Protein AF-A0A1L5P4W1-F1 (afdb_monomer_lite)

Organism: NCBI:txid538025

Radius of gyration: 19.33 Å; chains: 1; bounding box: 29×58×60 Å

Structure (mmCIF, N/CA/C/O backbone):
data_AF-A0A1L5P4W1-F1
#
_entry.id   AF-A0A1L5P4W1-F1
#
loop_
_atom_site.group_PDB
_atom_site.id
_atom_site.type_symbol
_atom_site.label_atom_id
_atom_site.label_alt_id
_atom_site.label_comp_id
_atom_site.label_asym_id
_atom_site.label_entity_id
_atom_site.label_seq_id
_atom_site.pdbx_PDB_ins_code
_atom_site.Cartn_x
_atom_site.Cartn_y
_atom_site.Cartn_z
_atom_site.occupancy
_atom_site.B_iso_or_equiv
_atom_site.auth_seq_id
_atom_site.auth_comp_id
_atom_site.auth_asym_id
_atom_site.auth_atom_id
_atom_site.pdbx_PDB_model_num
ATOM 1 N N . MET A 1 1 ? -17.263 -28.168 -44.631 1.00 37.41 1 MET A N 1
ATOM 2 C CA . MET A 1 1 ? -17.016 -29.329 -43.748 1.00 37.41 1 MET A CA 1
ATOM 3 C C . MET A 1 1 ? -16.092 -28.884 -42.622 1.00 37.41 1 MET A C 1
ATOM 5 O O . MET A 1 1 ? -14.930 -28.615 -42.880 1.00 37.41 1 MET A O 1
ATOM 9 N N . LEU A 1 2 ? -16.628 -28.717 -41.412 1.00 38.84 2 LEU A N 1
ATOM 10 C CA . LEU A 1 2 ? -15.855 -28.507 -40.181 1.00 38.84 2 LEU A CA 1
ATOM 11 C C . LEU A 1 2 ? -15.598 -29.870 -39.525 1.00 38.84 2 LEU A C 1
ATOM 13 O O . LEU A 1 2 ? -16.531 -30.668 -39.465 1.00 38.84 2 LEU A O 1
ATOM 17 N N . PRO A 1 3 ? -14.416 -30.100 -38.942 1.00 47.28 3 PRO A N 1
ATOM 18 C CA . PRO A 1 3 ? -14.282 -30.967 -37.778 1.00 47.28 3 PRO A CA 1
ATOM 19 C C . PRO A 1 3 ? -14.008 -30.078 -36.548 1.00 47.28 3 PRO A C 1
ATOM 21 O O . PRO A 1 3 ? -12.985 -29.410 -36.470 1.00 47.28 3 PRO A O 1
ATOM 24 N N . THR A 1 4 ? -14.957 -29.840 -35.637 1.00 51.69 4 THR A N 1
ATOM 25 C CA . THR A 1 4 ? -15.266 -30.665 -34.448 1.00 51.69 4 THR A CA 1
ATOM 26 C C . THR A 1 4 ? -14.104 -31.516 -33.933 1.00 51.69 4 THR A C 1
ATOM 28 O O . THR A 1 4 ? -14.036 -32.696 -34.259 1.00 51.69 4 THR A O 1
ATOM 31 N N . ASN A 1 5 ? -13.265 -30.967 -33.045 1.00 39.94 5 ASN A N 1
ATOM 32 C CA . ASN A 1 5 ? -12.947 -31.654 -31.784 1.00 39.94 5 ASN A CA 1
ATOM 33 C C . ASN A 1 5 ? -12.246 -30.736 -30.763 1.00 39.94 5 ASN A C 1
ATOM 35 O O . ASN A 1 5 ? -11.023 -30.651 -30.684 1.00 39.94 5 ASN A O 1
ATOM 39 N N . CYS A 1 6 ? -13.046 -30.092 -29.915 1.00 43.53 6 CYS A N 1
ATOM 40 C CA . CYS A 1 6 ? -12.624 -29.760 -28.562 1.00 43.53 6 CYS A CA 1
ATOM 41 C C . CYS A 1 6 ? -12.599 -31.053 -27.743 1.00 43.53 6 CYS A C 1
ATOM 43 O O . CYS A 1 6 ? -13.666 -31.510 -27.337 1.00 43.53 6 CYS A O 1
ATOM 45 N N . ARG A 1 7 ? -11.419 -31.603 -27.437 1.00 45.94 7 ARG A N 1
ATOM 46 C CA . ARG A 1 7 ? -11.114 -32.203 -26.124 1.00 45.94 7 ARG A CA 1
ATOM 47 C C . ARG A 1 7 ? -9.721 -32.813 -26.092 1.00 45.94 7 ARG A C 1
ATOM 49 O O . ARG A 1 7 ? -9.354 -33.613 -26.939 1.00 45.94 7 ARG A O 1
ATOM 56 N N . ARG A 1 8 ? -9.083 -32.574 -24.943 1.00 43.84 8 ARG A N 1
ATOM 57 C CA 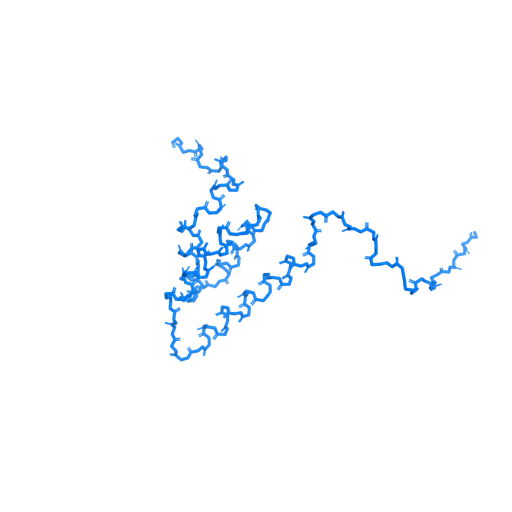. ARG A 1 8 ? -8.058 -33.421 -24.320 1.00 43.84 8 ARG A CA 1
ATOM 58 C C . ARG A 1 8 ? -6.613 -33.100 -24.710 1.00 43.84 8 ARG A C 1
ATOM 60 O O . ARG A 1 8 ? -5.895 -33.930 -25.243 1.00 43.84 8 ARG A O 1
ATOM 67 N N . LEU A 1 9 ? -6.153 -31.951 -24.222 1.00 38.59 9 LEU A N 1
ATOM 68 C CA . LEU A 1 9 ? -4.794 -31.818 -23.694 1.00 38.59 9 LEU A CA 1
ATOM 69 C C . LEU A 1 9 ? -4.875 -31.347 -22.235 1.00 38.59 9 LEU A C 1
ATOM 71 O O . LEU A 1 9 ? -4.596 -30.205 -21.892 1.00 38.59 9 LEU A O 1
ATOM 75 N N . ARG A 1 10 ? -5.300 -32.267 -21.357 1.00 48.31 10 ARG A N 1
ATOM 76 C CA . ARG A 1 10 ? -4.876 -32.224 -19.954 1.00 48.31 10 ARG A CA 1
ATOM 77 C C . ARG A 1 10 ? -3.365 -32.481 -19.945 1.00 48.31 10 ARG A C 1
ATOM 79 O O . ARG A 1 10 ? -2.891 -33.344 -20.680 1.00 48.31 10 ARG A O 1
ATOM 86 N N . SER A 1 11 ? -2.658 -31.753 -19.084 1.00 44.69 11 SER A N 1
ATOM 87 C CA . SER A 1 11 ? -1.326 -32.103 -18.559 1.00 44.69 11 SER A CA 1
ATOM 88 C C . SER A 1 11 ? -0.068 -31.527 -19.231 1.00 44.69 11 SER A C 1
ATOM 90 O O . SER A 1 11 ? 1.022 -31.948 -18.857 1.00 44.69 11 SER A O 1
ATOM 92 N N . ARG A 1 12 ? -0.143 -30.541 -20.140 1.00 40.19 12 ARG A N 1
ATOM 93 C CA . ARG A 1 12 ? 1.075 -29.901 -20.710 1.00 40.19 12 ARG A CA 1
ATOM 94 C C . ARG A 1 12 ? 1.003 -28.389 -20.963 1.00 40.19 12 ARG A C 1
ATOM 96 O O . ARG A 1 12 ? 1.817 -27.853 -21.703 1.00 40.19 12 ARG A O 1
ATOM 103 N N . GLN A 1 13 ? 0.087 -27.678 -20.311 1.00 43.06 13 GLN A N 1
ATOM 104 C CA . GLN A 1 13 ? -0.044 -26.220 -20.449 1.00 43.06 13 GLN A CA 1
ATOM 105 C C . GLN A 1 13 ? 0.379 -25.477 -19.181 1.00 43.06 13 GLN A C 1
ATOM 107 O O . GLN A 1 13 ? -0.287 -24.557 -18.730 1.00 43.06 13 GLN A O 1
ATOM 112 N N . VAL A 1 14 ? 1.487 -25.909 -18.578 1.00 46.53 14 VAL A N 1
ATOM 113 C CA . VAL A 1 14 ? 2.141 -25.168 -17.482 1.00 46.53 14 VAL A CA 1
ATOM 114 C C . VAL A 1 14 ? 3.583 -24.787 -17.849 1.00 46.53 14 VAL A C 1
ATOM 116 O O . VAL A 1 14 ? 4.282 -24.175 -17.057 1.00 46.53 14 VAL A O 1
ATOM 119 N N . LEU A 1 15 ? 4.044 -25.108 -19.065 1.00 45.88 15 LEU A N 1
ATOM 120 C CA . LEU A 1 15 ? 5.456 -24.979 -19.455 1.00 45.88 15 LEU A CA 1
ATOM 121 C C . LEU A 1 15 ? 5.733 -24.012 -20.622 1.00 45.88 15 LEU A C 1
ATOM 123 O O . LEU A 1 15 ? 6.803 -24.085 -21.212 1.00 45.88 15 LEU A O 1
ATOM 127 N N . SER A 1 16 ? 4.824 -23.082 -20.952 1.00 41.31 16 SER A N 1
ATOM 128 C CA . SER A 1 16 ? 4.995 -22.200 -22.129 1.00 41.31 16 SER A CA 1
ATOM 129 C C . SER A 1 16 ? 5.245 -20.708 -21.859 1.00 41.31 16 SER A C 1
ATOM 131 O O . SER A 1 16 ? 5.469 -19.983 -22.822 1.00 41.31 16 SER A O 1
ATOM 133 N N . CYS A 1 17 ? 5.251 -20.205 -20.621 1.00 39.91 17 CYS A N 1
ATOM 134 C CA . CYS A 1 17 ? 5.425 -18.759 -20.391 1.00 39.91 17 CYS A CA 1
ATOM 135 C C . CYS A 1 17 ? 6.398 -18.453 -19.249 1.00 39.91 17 CYS A C 1
ATOM 137 O O . CYS A 1 17 ? 6.093 -17.679 -18.350 1.00 39.91 17 CYS A O 1
ATOM 139 N N . ALA A 1 18 ? 7.598 -19.031 -19.294 1.00 42.62 18 ALA A N 1
ATOM 140 C CA . ALA A 1 18 ? 8.746 -18.476 -18.581 1.00 42.62 18 ALA A CA 1
ATOM 141 C C . ALA A 1 18 ? 9.259 -17.229 -19.329 1.00 42.62 18 ALA A C 1
ATOM 143 O O . ALA A 1 18 ? 10.347 -17.217 -19.893 1.00 42.62 18 ALA A O 1
ATOM 144 N N . ALA A 1 19 ? 8.444 -16.178 -19.357 1.00 46.88 19 ALA A N 1
ATOM 145 C CA . ALA A 1 19 ? 8.952 -14.818 -19.378 1.00 46.88 19 ALA A CA 1
ATOM 146 C C . ALA A 1 19 ? 8.894 -14.321 -17.932 1.00 46.88 19 ALA A C 1
ATOM 148 O O . ALA A 1 19 ? 8.100 -14.805 -17.131 1.00 46.88 19 ALA A O 1
ATOM 149 N N . HIS A 1 20 ? 9.716 -13.347 -17.588 1.00 49.62 20 HIS A N 1
ATOM 150 C CA . HIS A 1 20 ? 9.772 -12.640 -16.306 1.00 49.62 20 HIS A CA 1
ATOM 151 C C . HIS A 1 20 ? 8.462 -11.858 -15.956 1.00 49.62 20 HIS A C 1
ATOM 153 O O . HIS A 1 20 ? 8.486 -10.762 -15.405 1.00 49.62 20 HIS A O 1
ATOM 159 N N . GLY A 1 21 ? 7.290 -12.398 -16.297 1.00 51.59 21 GLY A N 1
ATOM 160 C CA . GLY A 1 21 ? 5.974 -11.772 -16.254 1.00 51.59 21 GLY A CA 1
ATOM 161 C C . GLY A 1 21 ? 4.889 -12.807 -15.974 1.00 51.59 21 GLY A C 1
ATOM 162 O O . GLY A 1 21 ? 4.129 -13.183 -16.860 1.00 51.59 21 GLY A O 1
ATOM 163 N N . ASN A 1 22 ? 4.801 -13.260 -14.726 1.00 68.75 22 ASN A N 1
ATOM 164 C CA . ASN A 1 22 ? 3.621 -13.975 -14.255 1.00 68.75 22 ASN A CA 1
ATOM 165 C C . ASN A 1 22 ? 2.566 -12.948 -13.833 1.00 68.75 22 ASN A C 1
ATOM 167 O O . ASN A 1 22 ? 2.460 -12.606 -12.657 1.00 68.75 22 ASN A O 1
ATOM 171 N N . ALA A 1 23 ? 1.767 -12.477 -14.793 1.00 74.62 23 ALA A N 1
ATOM 172 C CA . ALA A 1 23 ? 0.642 -11.580 -14.515 1.00 74.62 23 ALA A CA 1
ATOM 173 C C . ALA A 1 23 ? -0.295 -12.156 -13.434 1.00 74.62 23 ALA A C 1
ATOM 175 O O . ALA A 1 23 ? -0.707 -11.443 -12.530 1.00 74.62 23 ALA A O 1
ATOM 176 N N . ALA A 1 24 ? -0.509 -13.477 -13.439 1.00 81.62 24 ALA A N 1
ATOM 177 C CA . ALA A 1 24 ? -1.294 -14.156 -12.410 1.00 81.62 24 ALA A C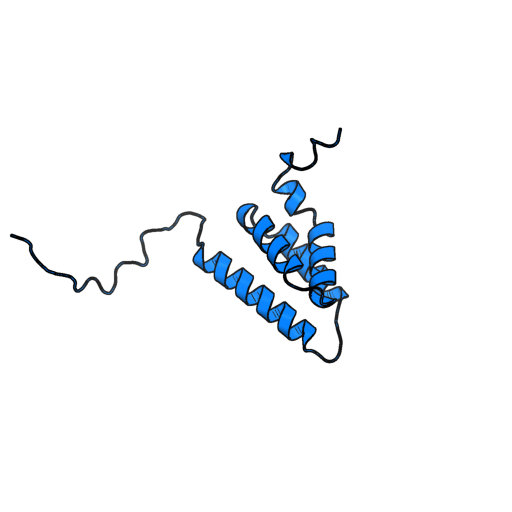A 1
ATOM 178 C C . ALA A 1 24 ? -0.671 -14.068 -11.001 1.00 81.62 24 ALA A C 1
ATOM 180 O O . ALA A 1 24 ? -1.393 -14.024 -10.011 1.00 81.62 24 ALA A O 1
ATOM 181 N N . GLN A 1 25 ? 0.661 -14.050 -10.872 1.00 84.81 25 GLN A N 1
ATOM 182 C CA . GLN A 1 25 ? 1.305 -13.868 -9.562 1.00 84.81 25 GLN A CA 1
ATOM 183 C C . GLN A 1 25 ? 1.206 -12.420 -9.091 1.00 84.81 25 GLN A C 1
ATOM 185 O O . GLN A 1 25 ? 0.969 -12.184 -7.909 1.00 84.81 25 GLN A O 1
ATOM 190 N N . ASP A 1 26 ? 1.349 -11.475 -10.017 1.00 85.94 26 ASP A N 1
ATOM 191 C CA . ASP A 1 26 ? 1.151 -10.053 -9.757 1.00 85.94 26 ASP A CA 1
ATOM 192 C C . ASP A 1 26 ? -0.289 -9.784 -9.271 1.00 85.94 26 ASP A C 1
ATOM 194 O O . ASP A 1 26 ? -0.481 -9.058 -8.299 1.00 85.94 26 ASP A O 1
ATOM 198 N N . ASP A 1 27 ? -1.293 -10.426 -9.878 1.00 87.06 27 ASP A N 1
ATOM 199 C CA . ASP A 1 27 ? -2.696 -10.351 -9.444 1.00 87.06 27 ASP A CA 1
ATOM 200 C C . ASP A 1 27 ? -2.890 -10.917 -8.036 1.00 87.06 27 ASP A C 1
ATOM 202 O O . ASP A 1 27 ? -3.421 -10.232 -7.163 1.00 87.06 27 ASP A O 1
ATOM 206 N N . ASN A 1 28 ? -2.369 -12.121 -7.780 1.00 90.12 28 ASN A N 1
ATOM 207 C CA . ASN A 1 28 ? -2.443 -12.743 -6.457 1.00 90.12 28 ASN A CA 1
ATOM 208 C C . ASN A 1 28 ? -1.772 -11.889 -5.368 1.00 90.12 28 ASN A C 1
ATOM 210 O O . ASN A 1 28 ? -2.254 -11.841 -4.235 1.00 90.12 28 ASN A O 1
ATOM 214 N N . LEU A 1 29 ? -0.663 -11.214 -5.692 1.00 90.19 29 LEU A N 1
ATOM 215 C CA . LEU A 1 29 ? 0.019 -10.309 -4.767 1.00 90.19 29 LEU A CA 1
ATOM 216 C C . LEU A 1 29 ? -0.859 -9.101 -4.423 1.00 90.19 29 LEU A C 1
ATOM 218 O O . LEU A 1 29 ? -0.985 -8.760 -3.247 1.00 90.19 29 LEU A O 1
ATOM 222 N N . ILE A 1 30 ? -1.462 -8.462 -5.430 1.00 91.38 30 ILE A N 1
ATOM 223 C CA . ILE A 1 30 ? -2.334 -7.298 -5.230 1.00 91.38 30 ILE A CA 1
ATOM 224 C C . ILE A 1 30 ? -3.591 -7.682 -4.440 1.00 91.38 30 ILE A C 1
ATOM 226 O O . ILE A 1 30 ? -3.961 -6.975 -3.502 1.00 91.38 30 ILE A O 1
ATOM 230 N N . ASP A 1 31 ? -4.203 -8.824 -4.747 1.00 91.69 31 ASP A N 1
ATOM 231 C CA . ASP A 1 31 ? -5.373 -9.317 -4.015 1.00 91.69 31 ASP A CA 1
ATOM 232 C C . ASP A 1 31 ? -5.031 -9.665 -2.561 1.00 91.69 31 ASP A C 1
ATOM 234 O O . ASP A 1 31 ? -5.774 -9.323 -1.635 1.00 91.69 31 ASP A O 1
ATOM 238 N N . GLY A 1 32 ? -3.871 -10.290 -2.334 1.00 93.62 32 GLY A N 1
ATOM 239 C CA . GLY A 1 32 ? -3.357 -10.564 -0.994 1.00 93.62 32 GLY A CA 1
ATOM 240 C C . GLY A 1 32 ? -3.100 -9.285 -0.195 1.00 93.62 32 GLY A C 1
ATOM 241 O O . GLY A 1 32 ? -3.488 -9.195 0.971 1.00 93.62 32 GLY A O 1
ATOM 242 N N . LEU A 1 33 ? -2.508 -8.273 -0.832 1.00 92.56 33 LEU A N 1
ATOM 243 C CA . LEU A 1 33 ? -2.269 -6.963 -0.230 1.00 92.56 33 LEU A CA 1
ATOM 244 C C . LEU A 1 33 ? -3.580 -6.272 0.151 1.00 92.56 33 LEU A C 1
ATOM 246 O O . LEU A 1 33 ? -3.711 -5.771 1.265 1.00 92.56 33 LEU A O 1
ATOM 250 N N . ARG A 1 34 ? -4.566 -6.273 -0.747 1.00 93.19 34 ARG A N 1
ATOM 251 C CA . ARG A 1 34 ? -5.878 -5.677 -0.489 1.00 93.19 34 ARG A CA 1
ATOM 252 C C . ARG A 1 34 ? -6.568 -6.355 0.689 1.00 93.19 34 ARG A C 1
ATOM 254 O O . ARG A 1 34 ? -7.005 -5.680 1.614 1.00 93.19 34 ARG A O 1
ATOM 261 N N . ARG A 1 35 ? -6.541 -7.690 0.733 1.00 93.81 35 ARG A N 1
ATOM 262 C CA . ARG A 1 35 ? -7.056 -8.453 1.875 1.00 93.81 35 ARG A CA 1
ATOM 263 C C . ARG A 1 35 ? -6.317 -8.127 3.174 1.00 93.81 35 ARG A C 1
ATOM 265 O O . ARG A 1 35 ? -6.956 -8.020 4.215 1.00 93.81 35 ARG A O 1
ATOM 272 N N . TYR A 1 36 ? -4.995 -7.965 3.137 1.00 93.06 36 TYR A N 1
ATOM 273 C CA . TYR A 1 36 ? -4.216 -7.550 4.306 1.00 93.06 36 TYR A CA 1
ATOM 274 C C . TYR A 1 36 ? -4.642 -6.165 4.815 1.00 93.06 36 TYR A C 1
ATOM 276 O O . TYR A 1 36 ? -4.841 -5.992 6.017 1.00 93.06 36 TYR A O 1
ATOM 284 N N . LEU A 1 37 ? -4.841 -5.203 3.911 1.00 92.00 37 LEU A N 1
ATOM 285 C CA . LEU A 1 37 ? -5.307 -3.859 4.261 1.00 92.00 37 LEU A CA 1
ATOM 286 C C . LEU A 1 37 ? -6.739 -3.869 4.804 1.00 92.00 37 LEU A C 1
ATOM 288 O O . LEU A 1 37 ? -7.017 -3.168 5.773 1.00 92.00 37 LEU A O 1
ATOM 292 N N . ASP A 1 38 ? -7.621 -4.693 4.242 1.00 92.94 38 ASP A N 1
ATOM 293 C CA . ASP A 1 38 ? -8.998 -4.848 4.718 1.00 92.94 38 ASP A CA 1
ATOM 294 C C . ASP A 1 38 ? -9.049 -5.485 6.113 1.00 92.94 38 ASP A C 1
ATOM 296 O O . ASP A 1 38 ? -9.799 -5.033 6.976 1.00 92.94 38 ASP A O 1
ATOM 300 N N . LEU A 1 39 ? -8.202 -6.483 6.384 1.00 92.69 39 LEU A N 1
ATOM 301 C CA . LEU A 1 39 ? -8.069 -7.069 7.721 1.00 92.69 39 LEU A CA 1
ATOM 302 C C . LEU A 1 39 ? -7.512 -6.061 8.731 1.00 92.69 39 LEU A C 1
ATOM 304 O O . LEU A 1 39 ? -7.999 -5.983 9.857 1.00 92.69 39 LEU A O 1
ATOM 308 N N . ALA A 1 40 ? -6.517 -5.269 8.331 1.00 91.25 40 ALA A N 1
ATOM 309 C CA . ALA A 1 40 ? -5.975 -4.205 9.168 1.00 91.25 40 ALA A CA 1
ATOM 310 C C . ALA A 1 40 ? -6.993 -3.079 9.413 1.00 91.25 40 ALA A C 1
ATOM 312 O O . ALA A 1 40 ? -6.967 -2.456 10.472 1.00 91.25 40 ALA A O 1
ATOM 313 N N . ALA A 1 41 ? -7.891 -2.830 8.456 1.00 90.25 41 ALA A N 1
ATOM 314 C CA . ALA A 1 41 ? -8.984 -1.876 8.592 1.00 90.25 41 ALA A CA 1
ATOM 315 C C . ALA A 1 41 ? -10.113 -2.385 9.499 1.00 90.25 41 ALA A C 1
ATOM 317 O O . ALA A 1 41 ? -10.690 -1.604 10.247 1.00 90.25 41 ALA A O 1
ATOM 318 N N . ALA A 1 42 ? -10.408 -3.685 9.459 1.00 91.06 42 ALA A N 1
ATOM 319 C CA . ALA A 1 42 ? -11.423 -4.317 10.301 1.00 91.06 42 ALA A CA 1
ATOM 320 C C . ALA A 1 42 ? -10.958 -4.572 11.749 1.00 91.06 42 ALA A C 1
ATOM 322 O O . ALA A 1 42 ? -11.776 -4.889 12.613 1.00 91.06 42 ALA A O 1
ATOM 323 N N . GLY A 1 43 ? -9.654 -4.481 12.022 1.00 87.88 43 GLY A N 1
ATOM 324 C CA . GLY A 1 43 ? -9.099 -4.672 13.359 1.00 87.88 43 GLY A CA 1
ATOM 325 C C . GLY A 1 43 ? -9.471 -3.544 14.326 1.00 87.88 43 GLY A C 1
ATOM 326 O O . GLY A 1 43 ? -9.607 -2.389 13.936 1.00 87.88 43 GLY A O 1
ATOM 327 N N . SER A 1 44 ? -9.565 -3.861 15.621 1.00 83.44 44 SER A N 1
ATOM 328 C CA . SER A 1 44 ? -9.916 -2.878 16.662 1.00 83.44 44 SER A CA 1
ATOM 329 C C . SER A 1 44 ? -8.886 -1.756 16.826 1.00 83.44 44 SER A C 1
ATOM 331 O O . SER A 1 44 ? -9.227 -0.669 17.283 1.00 83.44 44 SER A O 1
ATOM 333 N N . PHE A 1 45 ? -7.623 -2.019 16.474 1.00 86.00 45 PHE A N 1
ATOM 334 C CA . PHE A 1 45 ? -6.533 -1.052 16.553 1.00 86.00 45 PHE A CA 1
ATOM 335 C C . PHE A 1 45 ? -5.754 -1.016 15.249 1.00 86.00 45 PHE A C 1
ATOM 337 O O . PHE A 1 45 ? -5.264 -2.040 14.764 1.00 86.00 45 PHE A O 1
ATOM 344 N N . LEU A 1 46 ? -5.572 0.191 14.725 1.00 89.12 46 LEU A N 1
ATOM 345 C CA . LEU A 1 46 ? -4.783 0.405 13.529 1.00 89.12 46 LEU A CA 1
ATOM 346 C C . LEU A 1 46 ? -3.298 0.506 13.874 1.00 89.12 46 LEU A C 1
ATOM 348 O O . LEU A 1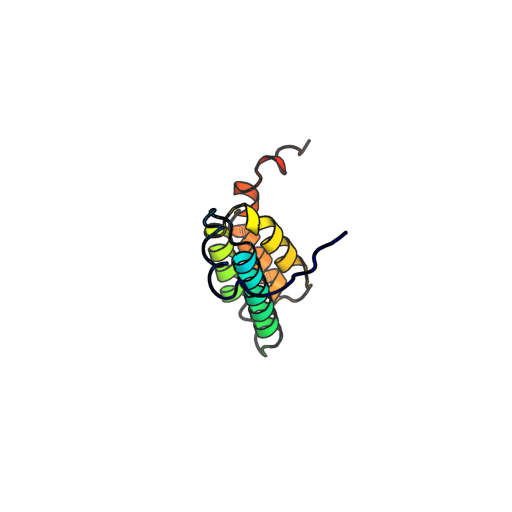 46 ? -2.853 1.474 14.489 1.00 89.12 46 LEU A O 1
ATOM 352 N N . ASN A 1 47 ? -2.508 -0.457 13.405 1.00 90.75 47 ASN A N 1
ATOM 353 C CA . ASN A 1 47 ? -1.055 -0.375 13.496 1.00 90.75 47 ASN A CA 1
ATOM 354 C C . ASN A 1 47 ? -0.475 0.347 12.269 1.00 90.75 47 ASN A C 1
ATOM 356 O O . ASN A 1 47 ? 0.070 -0.278 11.358 1.00 90.75 47 ASN A O 1
ATOM 360 N N . SER A 1 48 ? -0.632 1.672 12.236 1.00 88.94 48 SER A N 1
ATOM 361 C CA . SER A 1 48 ? -0.223 2.513 11.102 1.00 88.94 48 SER A CA 1
ATOM 362 C C . SER A 1 48 ? 1.268 2.392 10.778 1.00 88.94 48 SER A C 1
ATOM 364 O O . SER A 1 48 ? 1.616 2.279 9.607 1.00 88.94 48 SER A O 1
ATOM 366 N N . LEU A 1 49 ? 2.137 2.315 11.792 1.00 93.38 49 LEU A N 1
ATOM 367 C CA . LEU A 1 49 ? 3.588 2.205 11.607 1.00 93.38 49 LEU A CA 1
ATOM 368 C C . LEU A 1 49 ? 3.994 0.907 10.892 1.00 93.38 49 LEU A C 1
ATOM 370 O O . LEU A 1 49 ? 4.845 0.922 10.005 1.00 93.38 49 LEU A O 1
ATOM 374 N N . LYS A 1 50 ? 3.374 -0.228 11.244 1.00 93.25 50 LYS A N 1
ATOM 375 C CA . LYS A 1 50 ? 3.631 -1.500 10.549 1.00 93.25 50 LYS A CA 1
ATOM 376 C C . LYS A 1 50 ? 3.203 -1.434 9.089 1.00 93.25 50 LYS A C 1
ATOM 378 O O . LYS A 1 50 ? 3.937 -1.891 8.221 1.00 93.25 50 LYS A O 1
ATOM 383 N N . ILE A 1 51 ? 2.028 -0.867 8.827 1.00 94.31 51 ILE A N 1
ATOM 384 C CA . ILE A 1 51 ? 1.478 -0.764 7.473 1.00 94.31 51 ILE A CA 1
ATOM 385 C C . ILE A 1 51 ? 2.327 0.179 6.614 1.00 94.31 51 ILE A C 1
ATOM 387 O O . ILE A 1 51 ? 2.617 -0.139 5.462 1.00 94.31 51 ILE A O 1
ATOM 391 N N . GLU A 1 52 ? 2.776 1.295 7.183 1.00 93.81 52 GLU A N 1
ATOM 392 C CA . GLU A 1 52 ? 3.678 2.229 6.516 1.00 93.81 52 GLU A CA 1
ATOM 393 C C . GLU A 1 52 ? 5.014 1.562 6.163 1.00 93.81 52 GLU A C 1
ATOM 395 O O . GLU A 1 52 ? 5.440 1.614 5.011 1.00 93.81 52 GLU A O 1
ATOM 400 N N . ASN A 1 53 ? 5.638 0.851 7.108 1.00 93.81 53 ASN A N 1
ATOM 401 C CA . ASN A 1 53 ? 6.878 0.113 6.850 1.00 93.81 53 ASN A CA 1
ATOM 402 C C . ASN A 1 53 ? 6.695 -0.978 5.781 1.00 93.81 53 ASN A C 1
ATOM 404 O O . ASN A 1 53 ? 7.575 -1.165 4.941 1.00 93.81 53 ASN A O 1
ATOM 408 N N . CYS A 1 54 ? 5.547 -1.666 5.764 1.00 92.44 54 CYS A N 1
ATOM 409 C CA . CYS A 1 54 ? 5.204 -2.593 4.684 1.00 92.44 54 CYS A CA 1
ATOM 410 C C . CYS A 1 54 ? 5.118 -1.876 3.329 1.00 92.44 54 CYS A C 1
ATOM 412 O O . CYS A 1 54 ? 5.621 -2.401 2.339 1.00 92.44 54 CYS A O 1
ATOM 414 N N . GLY A 1 55 ? 4.518 -0.683 3.281 1.00 91.25 55 GLY A N 1
ATOM 415 C CA . GLY A 1 55 ? 4.472 0.155 2.081 1.00 91.25 55 GLY A CA 1
ATOM 416 C C . GLY A 1 55 ? 5.860 0.535 1.575 1.00 91.25 55 GLY A C 1
ATOM 417 O O . GLY A 1 55 ? 6.124 0.398 0.384 1.00 91.25 55 GLY A O 1
ATOM 418 N N . VAL A 1 56 ? 6.770 0.918 2.475 1.00 93.00 56 VAL A N 1
ATOM 419 C CA . VAL A 1 56 ? 8.164 1.225 2.116 1.00 93.00 56 VAL A CA 1
ATOM 420 C C . VAL A 1 56 ? 8.850 0.002 1.511 1.00 93.00 56 VAL A C 1
ATOM 422 O O . VAL A 1 56 ? 9.380 0.075 0.405 1.00 93.00 56 VAL A O 1
ATOM 425 N N . TRP A 1 57 ? 8.789 -1.137 2.203 1.00 91.25 57 TRP A N 1
ATOM 426 C CA . TRP A 1 57 ? 9.476 -2.356 1.780 1.00 91.25 57 TRP A CA 1
ATOM 427 C C . TRP A 1 57 ? 8.960 -2.885 0.438 1.00 91.25 57 TRP A C 1
ATOM 429 O O . TRP A 1 57 ? 9.745 -3.235 -0.443 1.00 91.25 57 TRP A O 1
ATOM 439 N N . ILE A 1 58 ? 7.636 -2.894 0.247 1.00 90.31 58 ILE A N 1
ATOM 440 C CA . ILE A 1 58 ? 7.031 -3.293 -1.028 1.00 90.31 58 ILE A CA 1
ATOM 441 C C . ILE A 1 58 ? 7.401 -2.292 -2.122 1.00 90.31 58 ILE A C 1
ATOM 443 O O . ILE A 1 58 ? 7.749 -2.710 -3.218 1.00 90.31 58 ILE A O 1
ATOM 447 N N . GLY A 1 59 ? 7.376 -0.989 -1.843 1.00 88.31 59 GLY A N 1
ATOM 448 C CA . GLY A 1 59 ? 7.759 0.037 -2.811 1.00 88.31 59 GLY A CA 1
ATOM 449 C C . GLY A 1 59 ? 9.225 -0.050 -3.252 1.00 88.31 59 GLY A C 1
ATOM 450 O O . GLY A 1 59 ? 9.525 0.238 -4.409 1.00 88.31 59 GLY A O 1
ATOM 451 N N . GLU A 1 60 ? 10.132 -0.503 -2.385 1.00 87.94 60 GLU A N 1
ATOM 452 C CA . GLU A 1 60 ? 11.539 -0.742 -2.732 1.00 87.94 60 GLU A CA 1
ATOM 453 C C . GLU A 1 60 ? 11.755 -2.050 -3.504 1.00 87.94 60 GLU A C 1
ATOM 455 O O . GLU A 1 60 ? 12.533 -2.078 -4.458 1.00 87.94 60 GLU A O 1
ATOM 460 N N . ALA A 1 61 ? 11.066 -3.126 -3.115 1.00 87.69 61 ALA A N 1
ATOM 461 C CA . ALA A 1 61 ? 11.242 -4.451 -3.708 1.00 87.69 61 ALA A CA 1
ATOM 462 C C . ALA A 1 61 ? 10.407 -4.679 -4.982 1.00 87.69 61 ALA A C 1
ATOM 464 O O . ALA A 1 61 ? 10.717 -5.572 -5.776 1.00 87.69 61 ALA A O 1
ATOM 465 N N . ALA A 1 62 ? 9.326 -3.920 -5.183 1.00 84.19 62 ALA A N 1
ATOM 466 C CA . ALA A 1 62 ? 8.383 -4.173 -6.263 1.00 84.19 62 ALA A CA 1
ATOM 467 C C . ALA A 1 62 ? 8.958 -3.809 -7.644 1.00 84.19 62 ALA A C 1
ATOM 469 O O . ALA A 1 62 ? 9.534 -2.732 -7.840 1.00 84.19 62 ALA A O 1
ATOM 470 N N . PRO A 1 63 ? 8.733 -4.663 -8.660 1.00 82.12 63 PRO A N 1
ATOM 471 C CA . PRO A 1 63 ? 9.123 -4.366 -10.028 1.00 82.12 63 PRO A CA 1
ATOM 472 C C . PRO A 1 63 ? 8.301 -3.200 -10.588 1.00 82.12 63 PRO A C 1
ATOM 474 O O . PRO A 1 63 ? 7.115 -3.045 -10.297 1.00 82.12 63 PRO A O 1
ATOM 477 N N . ARG A 1 64 ? 8.915 -2.425 -11.490 1.00 83.19 64 ARG A N 1
ATOM 478 C CA . ARG A 1 64 ? 8.337 -1.229 -12.135 1.00 83.19 64 ARG A CA 1
ATOM 479 C C . ARG A 1 64 ? 6.889 -1.406 -12.613 1.00 83.19 64 ARG A C 1
ATOM 481 O O . ARG A 1 64 ? 6.059 -0.540 -12.367 1.00 83.19 64 ARG A O 1
ATOM 488 N N . ARG A 1 65 ? 6.580 -2.545 -13.242 1.00 82.31 65 ARG A N 1
ATOM 489 C CA . ARG A 1 65 ? 5.244 -2.869 -13.782 1.00 82.31 65 ARG A CA 1
ATOM 490 C C . ARG A 1 65 ? 4.129 -2.899 -12.725 1.00 82.31 65 ARG A C 1
ATOM 492 O O . ARG A 1 65 ? 2.976 -2.644 -13.051 1.00 82.31 65 ARG A O 1
ATOM 499 N N . LEU A 1 66 ? 4.465 -3.216 -11.473 1.00 87.25 66 LEU A N 1
ATOM 500 C CA . LEU A 1 66 ? 3.511 -3.331 -10.371 1.00 87.25 66 LEU A CA 1
ATOM 501 C C . LEU A 1 66 ? 3.300 -2.014 -9.625 1.00 87.25 66 LEU A C 1
ATOM 503 O O . LEU A 1 66 ? 2.271 -1.859 -8.976 1.00 87.25 66 LEU A O 1
ATOM 507 N N . GLN A 1 67 ? 4.226 -1.061 -9.738 1.00 88.06 67 GLN A N 1
ATOM 508 C CA . GLN A 1 67 ? 4.188 0.173 -8.950 1.00 88.06 67 GLN A CA 1
ATOM 509 C C . GLN A 1 67 ? 2.908 0.979 -9.178 1.00 88.06 67 GLN A C 1
ATOM 511 O O . GLN A 1 67 ? 2.284 1.414 -8.218 1.00 88.06 67 GLN A O 1
ATOM 516 N N . ILE A 1 68 ? 2.447 1.086 -10.429 1.00 87.75 68 ILE A N 1
ATOM 517 C CA . ILE A 1 68 ? 1.172 1.752 -10.739 1.00 87.75 68 ILE A CA 1
ATOM 518 C C . ILE A 1 68 ? 0.011 1.030 -10.045 1.00 87.75 68 ILE A C 1
ATOM 520 O O . ILE A 1 68 ? -0.801 1.661 -9.378 1.00 87.75 68 ILE A O 1
ATOM 524 N N . ARG A 1 69 ? -0.047 -0.304 -10.137 1.00 89.62 69 ARG A N 1
ATOM 525 C CA . ARG A 1 69 ? -1.121 -1.102 -9.523 1.00 89.62 69 ARG A CA 1
ATOM 526 C C . ARG A 1 69 ? -1.121 -1.015 -7.998 1.00 89.62 69 ARG A C 1
ATOM 528 O O . ARG A 1 69 ? -2.189 -0.986 -7.392 1.00 89.62 69 ARG A O 1
ATOM 535 N N . LEU A 1 70 ? 0.056 -0.956 -7.381 1.00 91.00 70 LEU A N 1
ATOM 536 C CA . LEU A 1 70 ? 0.211 -0.751 -5.942 1.00 91.00 70 LEU A CA 1
ATOM 537 C C . LEU A 1 70 ? -0.319 0.622 -5.526 1.00 91.00 70 LEU A C 1
ATOM 539 O O . LEU A 1 70 ? -1.080 0.715 -4.565 1.00 91.00 70 LEU A O 1
ATOM 543 N N . THR A 1 71 ? 0.015 1.670 -6.281 1.00 89.56 71 THR A N 1
ATOM 544 C CA . THR A 1 71 ? -0.513 3.019 -6.055 1.00 89.56 71 THR A CA 1
ATOM 545 C C . THR A 1 71 ? -2.032 3.077 -6.226 1.00 89.56 71 THR A C 1
ATOM 547 O O . THR A 1 71 ? -2.703 3.684 -5.394 1.00 89.56 71 THR A O 1
ATOM 550 N N . GLU A 1 72 ? -2.596 2.422 -7.243 1.00 91.31 72 GLU A 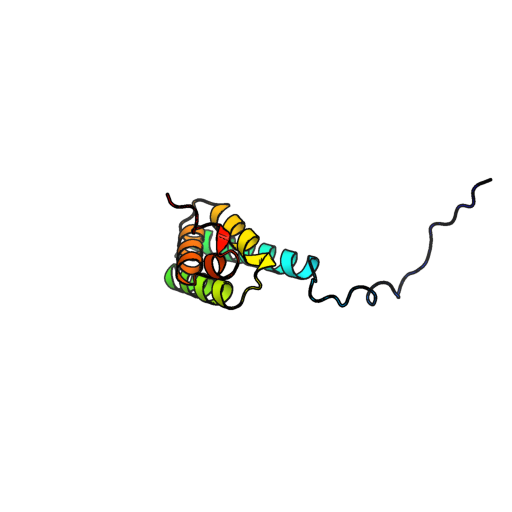N 1
ATOM 551 C CA . GLU A 1 72 ? -4.052 2.351 -7.433 1.00 91.31 72 GLU A CA 1
ATOM 552 C C . GLU A 1 72 ? -4.743 1.593 -6.292 1.00 91.31 72 GLU A C 1
ATOM 554 O O . GLU A 1 72 ? -5.745 2.054 -5.749 1.00 91.31 72 GLU A O 1
ATOM 559 N N . THR A 1 73 ? -4.159 0.480 -5.843 1.00 91.25 73 THR A N 1
ATOM 560 C CA . THR A 1 73 ? -4.664 -0.275 -4.683 1.00 91.25 73 THR A CA 1
ATOM 561 C C . THR A 1 73 ? -4.612 0.570 -3.412 1.00 91.25 73 THR A C 1
ATOM 563 O O . THR A 1 73 ? -5.554 0.576 -2.630 1.00 91.25 73 THR A O 1
ATOM 566 N N . ALA A 1 74 ? -3.556 1.360 -3.219 1.00 89.88 74 ALA A N 1
ATOM 567 C CA . ALA A 1 74 ? -3.457 2.276 -2.086 1.00 89.88 74 ALA A CA 1
ATOM 568 C C . ALA A 1 74 ? -4.512 3.402 -2.128 1.00 89.88 74 ALA A C 1
ATOM 570 O O . ALA A 1 74 ? -4.871 3.944 -1.085 1.00 89.88 74 ALA A O 1
ATOM 571 N N . ARG A 1 75 ? -5.020 3.760 -3.316 1.00 88.88 75 ARG A N 1
ATOM 572 C CA . ARG A 1 75 ? -6.076 4.772 -3.503 1.00 88.88 75 ARG A CA 1
ATOM 573 C C . ARG A 1 75 ? -7.491 4.201 -3.487 1.00 88.88 75 ARG A C 1
ATOM 575 O O . ARG A 1 75 ? -8.436 4.984 -3.481 1.00 88.88 75 ARG A O 1
ATOM 582 N N . SER A 1 76 ? -7.667 2.881 -3.463 1.00 90.38 76 SER A N 1
ATOM 583 C CA . SER A 1 76 ? -8.995 2.272 -3.594 1.00 90.38 76 SER A CA 1
ATOM 584 C C . SER A 1 76 ? -9.919 2.514 -2.394 1.00 90.38 76 SER A C 1
ATOM 586 O O . SER A 1 76 ? -11.112 2.240 -2.489 1.00 90.38 76 SER A O 1
ATOM 588 N N . SER A 1 77 ? -9.395 2.990 -1.259 1.00 89.69 77 SER A N 1
ATOM 589 C CA . SER A 1 77 ? -10.166 3.276 -0.046 1.00 89.69 77 SER A CA 1
ATOM 590 C C . SER A 1 77 ? -9.637 4.514 0.682 1.00 89.69 77 SER A C 1
ATOM 592 O O . SER A 1 77 ? -8.443 4.805 0.659 1.00 89.69 77 SER A O 1
ATOM 594 N N . GLN A 1 78 ? -10.533 5.228 1.371 1.00 89.19 78 GLN A N 1
ATOM 595 C CA . GLN A 1 78 ? -10.201 6.376 2.225 1.00 89.19 78 GLN A CA 1
ATOM 596 C C . GLN A 1 78 ? -9.820 5.959 3.661 1.00 89.19 78 GLN A C 1
ATOM 598 O O . GLN 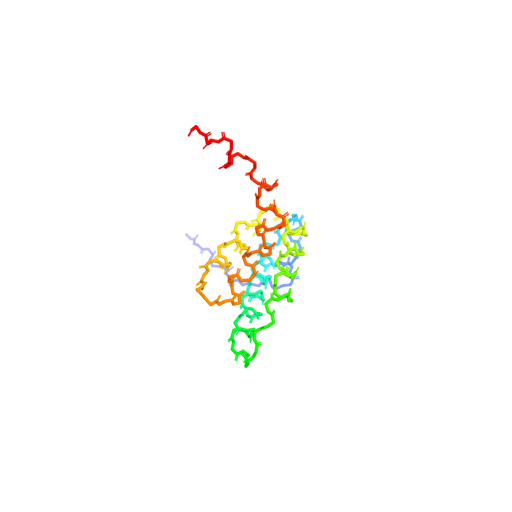A 1 78 ? -9.515 6.808 4.496 1.00 89.19 78 GLN A O 1
ATOM 603 N N . HIS A 1 79 ? -9.834 4.659 3.975 1.00 92.31 79 HIS A N 1
ATOM 604 C CA . HIS A 1 79 ? -9.536 4.178 5.323 1.00 92.31 79 HIS A CA 1
ATOM 605 C C . HIS A 1 79 ? -8.093 4.530 5.753 1.00 92.31 79 HIS A C 1
ATOM 607 O O . HIS A 1 79 ? -7.169 4.390 4.944 1.00 92.31 79 HIS A O 1
ATOM 613 N N . PRO A 1 80 ? -7.838 4.898 7.026 1.00 91.50 80 PRO A N 1
ATOM 614 C CA . PRO A 1 80 ? -6.495 5.265 7.487 1.00 91.50 80 PRO A CA 1
ATOM 615 C C . PRO A 1 80 ? -5.418 4.183 7.284 1.00 91.50 80 PRO A C 1
ATOM 617 O O . PRO A 1 80 ? -4.246 4.510 7.130 1.00 91.50 80 PRO A O 1
ATOM 620 N N . ALA A 1 81 ? -5.801 2.903 7.211 1.00 92.75 81 ALA A N 1
ATOM 621 C CA . ALA A 1 81 ? -4.902 1.805 6.827 1.00 92.75 81 ALA A CA 1
ATOM 622 C C . ALA A 1 81 ? -4.330 1.977 5.409 1.00 92.75 81 ALA A C 1
ATOM 624 O O . ALA A 1 81 ? -3.125 1.855 5.200 1.00 92.75 81 ALA A O 1
ATOM 625 N N . TYR A 1 82 ? -5.187 2.317 4.445 1.00 94.00 82 TYR A N 1
ATOM 626 C CA . TYR A 1 82 ? -4.789 2.558 3.060 1.00 94.00 82 TYR A CA 1
ATOM 627 C C . TYR A 1 82 ? -3.969 3.848 2.940 1.00 94.00 82 TYR A C 1
ATOM 629 O O . TYR A 1 82 ? -2.971 3.882 2.222 1.00 94.00 82 TYR A O 1
ATOM 637 N N . LEU A 1 83 ? -4.319 4.882 3.716 1.00 93.81 83 LEU A N 1
ATOM 638 C CA . LEU A 1 83 ? -3.547 6.127 3.777 1.00 93.81 83 LEU A CA 1
ATOM 639 C C . LEU A 1 83 ? -2.133 5.909 4.336 1.00 93.81 83 LEU A C 1
ATOM 641 O O . LEU A 1 83 ? -1.176 6.431 3.767 1.00 93.81 83 LEU A O 1
ATOM 645 N N . ALA A 1 84 ? -1.986 5.114 5.401 1.00 93.69 84 ALA A N 1
ATOM 646 C CA . ALA A 1 84 ? -0.682 4.767 5.968 1.00 93.69 84 ALA A CA 1
ATOM 647 C C . ALA A 1 84 ? 0.171 3.955 4.980 1.00 93.69 84 ALA A C 1
ATOM 649 O O . ALA A 1 84 ? 1.362 4.217 4.818 1.00 93.69 84 ALA A O 1
ATOM 650 N N . PHE A 1 85 ? -0.446 3.007 4.268 1.00 93.62 85 PHE A N 1
ATOM 651 C CA . PHE A 1 85 ? 0.233 2.240 3.226 1.00 93.62 85 PHE A CA 1
ATOM 652 C C . PHE A 1 85 ? 0.718 3.137 2.080 1.00 93.62 85 PHE A C 1
ATOM 654 O O . PHE A 1 85 ? 1.866 3.027 1.647 1.00 93.62 85 PHE A O 1
ATOM 661 N N . ARG A 1 86 ? -0.131 4.071 1.630 1.00 92.31 86 ARG A N 1
ATOM 662 C CA . ARG A 1 86 ? 0.219 5.055 0.599 1.00 92.31 86 ARG A CA 1
ATOM 663 C C . ARG A 1 86 ? 1.384 5.940 1.033 1.00 92.31 86 ARG A C 1
ATOM 665 O O . ARG A 1 86 ? 2.315 6.110 0.259 1.00 92.31 86 ARG A O 1
ATOM 672 N N . ALA A 1 87 ? 1.367 6.439 2.269 1.00 92.62 87 ALA A N 1
ATOM 673 C CA . ALA A 1 87 ? 2.465 7.238 2.814 1.00 92.62 87 ALA A CA 1
ATOM 674 C C . ALA A 1 87 ? 3.802 6.472 2.789 1.00 92.62 87 ALA A C 1
ATOM 676 O O . ALA A 1 87 ? 4.834 7.035 2.423 1.00 92.62 87 ALA A O 1
ATOM 677 N N . GLY A 1 88 ? 3.775 5.170 3.095 1.00 91.88 88 GLY A N 1
ATOM 678 C CA . GLY A 1 88 ? 4.942 4.294 2.981 1.00 91.88 88 GLY A CA 1
ATOM 679 C C . GLY A 1 88 ? 5.426 4.111 1.540 1.00 91.88 88 GLY A C 1
ATOM 680 O O . GLY A 1 88 ? 6.624 4.208 1.270 1.00 91.88 88 GLY A O 1
ATOM 681 N N . LEU A 1 89 ? 4.505 3.901 0.594 1.00 90.81 89 LEU A N 1
ATOM 682 C CA . LEU A 1 89 ? 4.838 3.817 -0.833 1.00 90.81 89 LEU A CA 1
ATOM 683 C C . LEU A 1 89 ? 5.441 5.124 -1.360 1.00 90.81 89 LEU A C 1
ATOM 685 O O . LEU A 1 89 ? 6.450 5.081 -2.061 1.00 90.81 89 LEU A O 1
ATOM 689 N N . ASP A 1 90 ? 4.877 6.272 -0.990 1.00 89.94 90 ASP A N 1
ATOM 690 C CA . ASP A 1 90 ? 5.388 7.584 -1.394 1.00 89.94 90 ASP A CA 1
ATOM 691 C C . ASP A 1 90 ? 6.800 7.815 -0.823 1.00 89.94 90 ASP A C 1
ATOM 693 O O . ASP A 1 90 ? 7.700 8.242 -1.547 1.00 89.94 90 ASP A O 1
ATOM 697 N N . ARG A 1 91 ? 7.044 7.427 0.439 1.00 89.69 91 ARG A N 1
ATOM 698 C CA . ARG A 1 91 ? 8.370 7.496 1.080 1.00 89.69 91 ARG A CA 1
ATOM 699 C C . ARG A 1 91 ? 9.417 6.621 0.383 1.00 89.69 91 ARG A C 1
ATOM 701 O O . ARG A 1 91 ? 10.581 7.009 0.323 1.00 89.69 91 ARG A O 1
ATOM 708 N N . SER A 1 92 ? 9.025 5.463 -0.156 1.00 87.12 92 SER A N 1
ATOM 709 C CA . SER A 1 92 ? 9.949 4.583 -0.891 1.00 87.12 92 SER A CA 1
ATOM 710 C C . SER A 1 92 ? 10.470 5.204 -2.195 1.00 87.12 92 SER A C 1
ATOM 712 O O . SER A 1 92 ? 11.514 4.793 -2.708 1.00 87.12 92 SER A O 1
ATOM 714 N N . GLY A 1 93 ? 9.728 6.158 -2.775 1.00 81.81 93 GLY A N 1
ATOM 715 C CA . GLY A 1 93 ? 10.012 6.712 -4.100 1.00 81.81 93 GLY A CA 1
ATOM 716 C C . GLY A 1 93 ? 9.951 5.673 -5.231 1.00 81.81 93 GLY A C 1
ATOM 717 O O . GLY A 1 93 ? 10.441 5.932 -6.332 1.00 81.81 93 GLY A O 1
ATOM 718 N N . GLY A 1 94 ? 9.375 4.488 -4.987 1.00 81.00 94 GLY A N 1
ATOM 719 C CA . GLY A 1 94 ? 9.349 3.375 -5.940 1.00 81.00 94 GLY A CA 1
ATOM 720 C C . GLY A 1 94 ? 8.685 3.738 -7.268 1.00 81.00 94 GLY A C 1
ATOM 721 O O . GLY A 1 94 ? 9.204 3.400 -8.333 1.00 81.00 94 GLY A O 1
ATOM 722 N N . LEU A 1 95 ? 7.595 4.511 -7.220 1.00 78.38 95 LEU A N 1
ATOM 723 C CA . LEU A 1 95 ? 6.891 5.001 -8.408 1.00 78.38 95 LEU A CA 1
ATOM 724 C C . LEU A 1 95 ? 7.733 6.005 -9.216 1.00 78.38 95 LEU A C 1
ATOM 726 O O . LEU A 1 95 ? 7.753 5.947 -10.443 1.00 78.38 95 LEU A O 1
ATOM 730 N N . GLU A 1 96 ? 8.469 6.888 -8.545 1.00 78.88 96 GLU A N 1
ATOM 731 C CA . GLU A 1 96 ? 9.305 7.914 -9.186 1.00 78.88 96 GLU A CA 1
ATOM 732 C C . GLU A 1 96 ? 10.525 7.294 -9.877 1.00 78.88 96 GLU A C 1
ATOM 734 O O . GLU A 1 96 ? 10.856 7.648 -11.007 1.00 78.88 96 GLU A O 1
ATOM 739 N N . ARG A 1 97 ? 11.149 6.295 -9.238 1.00 77.38 97 ARG A N 1
ATOM 740 C CA . ARG A 1 97 ? 12.223 5.479 -9.838 1.00 77.38 97 ARG A CA 1
ATOM 741 C C . ARG A 1 97 ? 11.717 4.628 -11.006 1.00 77.38 97 ARG A C 1
ATOM 743 O O . ARG A 1 97 ? 12.451 4.322 -11.950 1.00 77.38 97 ARG A O 1
ATOM 750 N N . ALA A 1 98 ? 10.461 4.202 -10.926 1.00 78.75 98 ALA A N 1
ATOM 751 C CA . ALA A 1 98 ? 9.797 3.424 -11.955 1.00 78.75 98 ALA A CA 1
ATOM 752 C C . ALA A 1 98 ? 9.451 4.273 -13.192 1.00 78.75 98 ALA A C 1
ATOM 754 O O . ALA A 1 98 ? 9.659 3.806 -14.312 1.00 78.75 98 ALA A O 1
ATOM 755 N N . TYR A 1 99 ? 8.991 5.512 -13.005 1.00 71.50 99 TYR A N 1
ATOM 756 C CA . TYR A 1 99 ? 8.501 6.383 -14.076 1.00 71.50 99 TYR A CA 1
ATOM 757 C C . TYR A 1 99 ? 9.058 7.815 -13.953 1.00 71.50 99 TYR A C 1
ATOM 759 O O . TYR A 1 99 ? 8.337 8.731 -13.553 1.00 71.50 99 TYR A O 1
ATOM 767 N N . PRO A 1 100 ? 10.326 8.044 -14.342 1.00 66.19 100 PRO A N 1
ATOM 768 C CA . PRO A 1 100 ? 10.980 9.347 -14.187 1.00 66.19 100 PRO A CA 1
ATOM 769 C C . PRO A 1 100 ? 10.388 10.460 -15.073 1.00 66.19 100 PRO A C 1
ATOM 771 O O . PRO A 1 100 ? 10.518 11.633 -14.740 1.00 66.19 100 PRO A O 1
ATOM 774 N N . ALA A 1 101 ? 9.692 10.115 -16.163 1.00 61.50 101 ALA A N 1
ATOM 775 C CA . ALA A 1 101 ? 9.117 11.088 -17.099 1.00 61.50 101 ALA A CA 1
ATOM 776 C C . ALA A 1 101 ? 7.904 11.863 -16.544 1.00 61.50 101 ALA A C 1
ATOM 778 O O . ALA A 1 101 ? 7.564 12.921 -17.058 1.00 61.50 101 ALA A O 1
ATOM 779 N N . ALA A 1 102 ? 7.248 11.372 -15.487 1.00 57.09 102 ALA A N 1
ATOM 780 C CA . ALA A 1 102 ? 5.995 11.956 -14.998 1.00 57.09 102 ALA A CA 1
ATOM 781 C C . ALA A 1 102 ? 6.171 13.205 -14.105 1.00 57.09 102 ALA A C 1
ATOM 783 O O . ALA A 1 102 ? 5.179 13.840 -13.756 1.00 57.09 102 ALA A O 1
ATOM 784 N N . ARG A 1 103 ? 7.403 13.566 -13.706 1.00 52.41 103 ARG A N 1
ATOM 785 C CA . ARG A 1 103 ? 7.675 14.752 -12.862 1.00 52.41 103 ARG A CA 1
ATOM 786 C C . ARG A 1 103 ? 8.591 15.807 -13.476 1.00 52.41 103 ARG A C 1
ATOM 788 O O . ARG A 1 103 ? 8.684 16.889 -12.906 1.00 52.41 103 ARG A O 1
ATOM 795 N N . SER A 1 104 ? 9.253 15.519 -14.594 1.00 45.66 104 SER A N 1
ATOM 796 C CA . SER A 1 104 ? 10.081 16.500 -15.309 1.00 45.66 104 SER A CA 1
ATOM 797 C C . SER A 1 104 ? 9.252 17.557 -16.048 1.00 45.66 104 SER A C 1
ATOM 799 O O . SER A 1 104 ? 9.768 18.625 -16.347 1.00 45.66 104 SER A O 1
ATOM 801 N N . GLU A 1 105 ? 7.961 17.300 -16.274 1.00 47.25 105 GLU A N 1
ATOM 802 C CA . GLU A 1 105 ? 6.991 18.268 -16.802 1.00 47.25 105 GLU A CA 1
ATOM 803 C C . GLU A 1 105 ? 6.322 19.031 -15.641 1.00 47.25 105 GLU A C 1
ATOM 805 O O . GLU A 1 105 ? 5.124 18.927 -15.384 1.00 47.25 105 GLU A O 1
ATOM 810 N N . LYS A 1 106 ? 7.124 19.742 -14.851 1.00 49.59 106 LYS A N 1
ATOM 811 C CA . LYS A 1 106 ? 6.633 20.823 -13.990 1.00 49.59 106 LYS A CA 1
ATOM 812 C C . LYS A 1 106 ? 7.277 22.111 -14.493 1.00 49.59 106 LYS A C 1
ATOM 814 O O . LYS A 1 106 ? 8.342 22.490 -14.011 1.00 49.59 106 LYS A O 1
ATOM 819 N N . ILE A 1 107 ? 6.651 22.686 -15.522 1.00 44.00 107 ILE A N 1
ATOM 820 C CA . ILE A 1 107 ? 6.769 24.102 -15.902 1.00 44.00 107 ILE A CA 1
ATOM 821 C C . ILE A 1 107 ? 5.936 24.912 -14.908 1.00 44.00 107 ILE A C 1
ATOM 823 O O . ILE A 1 107 ? 4.815 24.451 -14.590 1.00 44.00 107 ILE A O 1
#

Sequence (107 aa):
MLPTNCRRLRSRQVLSCAAHGNAAQDDNLIDGLRRYLDLAAAGSFLNSLKIENCGVWIGEAAPRRLQIRLTETARSSQHPAYLAFRAG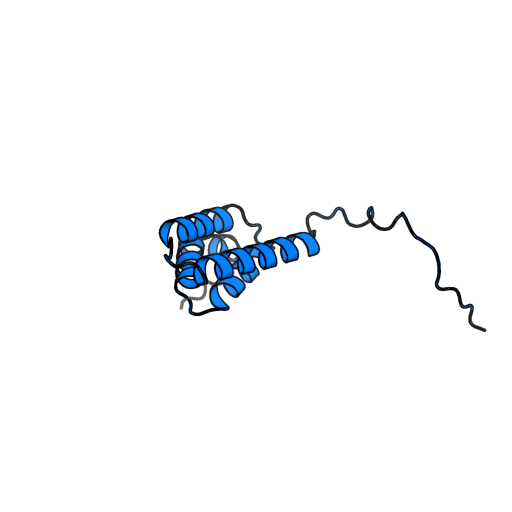LDRSGGLERAYPAARSEKI

Foldseek 3Di:
DDDDDPDDDDDPPPPDDPDPDPVVVLVVVLVVLLVVLVVLLPDPDRPLVVLLCVLLVCLQPPDLVSLVVQLVSLVPDPGSSSVSSNNSNVVNCSNCVSCVPPPVPPD

Secondary structure (DSSP, 8-state):
----------S--SSS--SS--HHHHHHHHHHHHHHHHHHHHSSS--HHHHHHHHHHHHHHS-HHHHHHHHHHHHS--SHHHHHHHHHHHHHTHHHHH-GGGTS---

pLDDT: mean 77.2, std 19.52, range [37.41, 94.31]